Protein AF-A0A831LMF2-F1 (afdb_monomer_lite)

Structure (mmCIF, N/CA/C/O backbone):
data_AF-A0A831LMF2-F1
#
_entry.id   AF-A0A831LMF2-F1
#
loop_
_atom_site.group_PDB
_atom_site.id
_atom_site.type_symbol
_atom_site.label_atom_id
_atom_site.label_alt_id
_atom_site.label_comp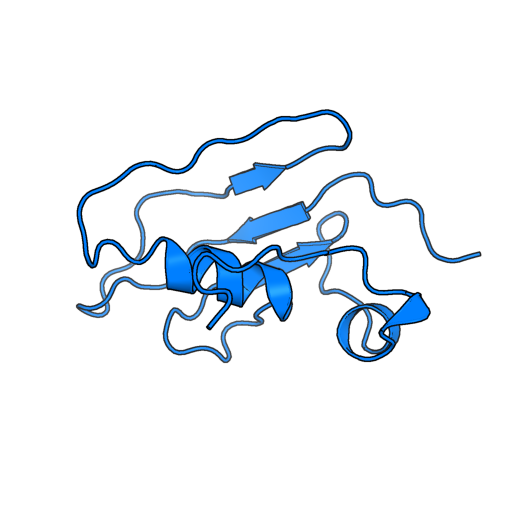_id
_atom_site.label_asym_id
_atom_site.label_entity_id
_atom_site.label_seq_id
_atom_site.pdbx_PDB_ins_code
_atom_site.Cartn_x
_atom_site.Cartn_y
_atom_site.Cartn_z
_atom_site.occupancy
_atom_site.B_iso_or_equiv
_atom_site.auth_seq_id
_atom_site.auth_comp_id
_atom_site.auth_asym_id
_atom_site.auth_atom_id
_atom_site.pdbx_PDB_model_num
ATOM 1 N N . MET A 1 1 ? -15.359 13.542 14.495 1.00 60.25 1 MET A N 1
ATOM 2 C CA . MET A 1 1 ? -14.900 12.142 14.548 1.00 60.25 1 MET A CA 1
ATOM 3 C C . MET A 1 1 ? -14.359 11.826 13.181 1.00 60.25 1 MET A C 1
ATOM 5 O O . MET A 1 1 ? -15.052 12.122 12.213 1.00 60.25 1 MET A O 1
ATOM 9 N N . ASP A 1 2 ? -13.133 11.325 13.107 1.00 69.56 2 ASP A N 1
ATOM 10 C CA . ASP A 1 2 ? -12.615 10.797 11.849 1.00 69.56 2 ASP A CA 1
ATOM 11 C C . ASP A 1 2 ? -13.468 9.579 11.441 1.00 69.56 2 ASP A C 1
ATOM 13 O O . ASP A 1 2 ? -13.965 8.868 12.323 1.00 69.56 2 ASP A O 1
ATOM 17 N N . PRO A 1 3 ? -13.741 9.387 10.141 1.00 76.50 3 PRO A N 1
ATOM 18 C CA . PRO A 1 3 ? -14.586 8.295 9.678 1.00 76.50 3 PRO A CA 1
ATOM 19 C C . PRO A 1 3 ? -13.963 6.942 10.037 1.00 76.50 3 PRO A C 1
ATOM 21 O O . PRO A 1 3 ? -12.752 6.755 9.937 1.00 76.50 3 PRO A O 1
ATOM 24 N N . GLU A 1 4 ? -14.805 5.992 10.442 1.00 90.94 4 GLU A N 1
ATOM 25 C CA . GLU A 1 4 ? -14.380 4.612 10.671 1.00 90.94 4 GLU A CA 1
ATOM 26 C C . GLU A 1 4 ? -13.861 4.002 9.364 1.00 90.94 4 GLU A C 1
ATOM 28 O O . GLU A 1 4 ? -14.496 4.124 8.314 1.00 90.94 4 GLU A O 1
ATOM 33 N N . ILE A 1 5 ? -12.702 3.347 9.419 1.00 92.62 5 ILE A N 1
ATOM 34 C CA . ILE A 1 5 ? -12.111 2.675 8.259 1.00 92.62 5 ILE A CA 1
ATOM 35 C C . ILE A 1 5 ? -12.618 1.239 8.221 1.00 92.62 5 ILE A C 1
ATOM 37 O O . ILE A 1 5 ? -12.320 0.444 9.110 1.00 92.62 5 ILE A O 1
ATOM 41 N N . THR A 1 6 ? -13.363 0.909 7.173 1.00 96.19 6 THR A N 1
ATOM 42 C CA . THR A 1 6 ? -13.958 -0.411 6.944 1.00 96.19 6 THR A CA 1
ATOM 43 C C . THR A 1 6 ? -13.208 -1.206 5.881 1.00 96.19 6 THR A C 1
ATOM 45 O O . THR A 1 6 ? -13.255 -2.436 5.898 1.00 96.19 6 THR A O 1
ATOM 48 N N . GLU A 1 7 ? -12.484 -0.532 4.983 1.00 96.25 7 GLU A N 1
ATOM 49 C CA . GLU A 1 7 ? -11.589 -1.175 4.022 1.00 96.25 7 GLU A CA 1
ATOM 50 C C . GLU A 1 7 ? -10.504 -0.236 3.477 1.00 96.25 7 GLU A C 1
ATOM 52 O O . GLU A 1 7 ? -10.706 0.970 3.317 1.00 96.25 7 GLU A O 1
ATOM 57 N N . ILE A 1 8 ? -9.359 -0.826 3.128 1.00 96.94 8 ILE A N 1
ATOM 58 C CA . ILE A 1 8 ? -8.338 -0.233 2.261 1.00 96.94 8 ILE A CA 1
ATOM 59 C C . ILE A 1 8 ? -8.311 -1.042 0.967 1.00 96.94 8 ILE A C 1
ATOM 61 O O . ILE A 1 8 ? -8.164 -2.265 1.002 1.00 96.94 8 ILE A O 1
ATOM 65 N N . THR A 1 9 ? -8.430 -0.364 -0.171 1.00 98.19 9 THR A N 1
ATOM 66 C CA . THR A 1 9 ? -8.410 -1.005 -1.490 1.00 98.19 9 THR A CA 1
ATOM 67 C C . THR A 1 9 ? -7.221 -0.513 -2.300 1.00 98.19 9 THR A C 1
ATOM 69 O O . THR A 1 9 ? -7.047 0.689 -2.465 1.00 98.19 9 THR A O 1
ATOM 72 N N . VAL A 1 10 ? -6.429 -1.433 -2.851 1.00 98.19 10 VAL A N 1
ATOM 73 C CA . VAL A 1 10 ? -5.376 -1.133 -3.827 1.00 98.19 10 VAL A CA 1
ATOM 74 C C . VAL A 1 10 ? -5.862 -1.522 -5.218 1.00 98.19 10 VAL A C 1
ATOM 76 O O . VAL A 1 10 ? -6.215 -2.679 -5.461 1.00 98.19 10 VAL A O 1
ATOM 79 N N . LEU A 1 11 ? -5.871 -0.556 -6.129 1.00 98.50 11 LEU A N 1
ATOM 80 C CA . LEU A 1 11 ? -6.156 -0.743 -7.547 1.00 98.50 11 LEU A CA 1
ATOM 81 C C . LEU A 1 11 ? -4.853 -0.967 -8.333 1.00 98.50 11 LEU A C 1
ATOM 83 O O . LEU A 1 11 ? -3.811 -0.419 -7.953 1.00 98.50 11 LEU A O 1
ATOM 87 N N . PRO A 1 12 ? -4.898 -1.771 -9.411 1.00 97.81 12 PRO A N 1
ATOM 88 C CA . PRO A 1 12 ? -3.724 -2.091 -10.208 1.00 97.81 12 PRO A CA 1
ATOM 89 C C . PRO A 1 12 ? -3.177 -0.860 -10.915 1.00 97.81 12 PRO A C 1
ATOM 91 O O . PRO A 1 12 ? -3.924 -0.001 -11.379 1.00 97.81 12 PRO A O 1
ATOM 94 N N . GLY A 1 13 ? -1.858 -0.830 -11.046 1.00 97.31 13 GLY A N 1
ATOM 95 C CA . GLY A 1 13 ? -1.147 0.118 -11.883 1.00 97.31 13 GLY A CA 1
ATOM 96 C C . GLY A 1 13 ? -0.403 -0.624 -12.985 1.00 97.31 13 GLY A C 1
ATOM 97 O O . GLY A 1 13 ? -0.978 -1.386 -13.770 1.00 97.31 13 GLY A O 1
ATOM 98 N N . ARG A 1 14 ? 0.907 -0.408 -13.034 1.00 96.06 14 ARG A N 1
ATOM 99 C CA . ARG A 1 14 ? 1.836 -0.994 -13.992 1.00 96.06 14 ARG A CA 1
ATOM 100 C C . ARG A 1 14 ? 3.019 -1.639 -13.288 1.00 96.06 14 ARG A C 1
ATOM 102 O O . ARG A 1 14 ? 3.484 -1.190 -12.240 1.00 96.06 14 ARG A O 1
ATOM 109 N N . ASP A 1 15 ? 3.536 -2.687 -13.910 1.00 93.25 15 ASP A N 1
ATOM 110 C CA . ASP A 1 15 ? 4.778 -3.323 -13.507 1.00 93.25 15 ASP A CA 1
ATOM 111 C C . ASP A 1 15 ? 6.008 -2.512 -13.960 1.00 93.25 15 ASP A C 1
ATOM 113 O O . ASP A 1 15 ? 5.918 -1.495 -14.651 1.00 93.25 15 ASP A O 1
ATOM 117 N N . LYS A 1 16 ? 7.204 -2.996 -13.607 1.00 89.31 16 LYS A N 1
ATOM 118 C CA . LYS A 1 16 ? 8.480 -2.363 -13.989 1.00 89.31 16 LYS A CA 1
ATOM 119 C C . LYS A 1 16 ? 8.726 -2.280 -15.506 1.00 89.31 16 LYS A C 1
ATOM 121 O O . LYS A 1 16 ? 9.653 -1.593 -15.921 1.00 89.31 16 LYS A O 1
ATOM 126 N N . ASN A 1 17 ? 7.963 -3.020 -16.312 1.00 92.38 17 ASN A N 1
ATOM 127 C CA . ASN A 1 17 ? 8.043 -3.029 -17.770 1.00 92.38 17 ASN A CA 1
ATOM 128 C C . ASN A 1 17 ? 6.940 -2.158 -18.403 1.00 92.38 17 ASN A C 1
ATOM 130 O O . ASN A 1 17 ? 6.821 -2.119 -19.626 1.00 92.38 17 ASN A O 1
ATOM 134 N N . GLY A 1 18 ? 6.120 -1.479 -17.592 1.00 92.25 18 GLY A N 1
ATOM 135 C CA . GLY A 1 18 ? 5.002 -0.653 -18.042 1.00 92.25 18 GLY A CA 1
ATOM 136 C C . GLY A 1 18 ? 3.739 -1.440 -18.412 1.00 92.25 18 GLY A C 1
ATOM 137 O O . GLY A 1 18 ? 2.761 -0.832 -18.863 1.00 92.25 18 GLY A O 1
ATOM 138 N N . MET A 1 19 ? 3.732 -2.763 -18.221 1.00 95.25 19 MET A N 1
ATOM 139 C CA . MET A 1 19 ? 2.556 -3.601 -18.460 1.00 95.25 19 MET A CA 1
ATOM 140 C C . MET A 1 19 ? 1.566 -3.455 -17.311 1.00 95.25 19 MET A C 1
ATOM 142 O O . MET A 1 19 ? 1.972 -3.311 -16.162 1.00 95.25 19 MET A O 1
ATOM 146 N N . GLN A 1 20 ? 0.271 -3.507 -17.615 1.00 95.50 20 GLN A N 1
ATOM 147 C CA . GLN A 1 20 ? -0.764 -3.470 -16.585 1.00 95.50 20 GLN A CA 1
ATOM 148 C C . GLN A 1 20 ? -0.630 -4.677 -15.651 1.00 95.50 20 GLN A C 1
ATOM 150 O O . GLN A 1 20 ? -0.361 -5.795 -16.097 1.00 95.50 20 GLN A O 1
ATOM 155 N N . GLU A 1 21 ? -0.813 -4.449 -14.355 1.00 96.06 21 GLU A N 1
ATOM 156 C CA . GLU A 1 21 ? -0.846 -5.539 -13.383 1.00 96.06 21 GLU A CA 1
ATOM 157 C C . GLU A 1 21 ? -2.081 -6.426 -13.577 1.00 96.06 21 GLU A C 1
ATOM 159 O O . GLU A 1 21 ? -3.123 -5.982 -14.050 1.00 96.06 21 GLU A O 1
ATOM 164 N N . THR A 1 22 ? -1.967 -7.704 -13.219 1.00 94.00 22 THR A N 1
ATOM 165 C CA . THR A 1 22 ? -2.967 -8.726 -13.568 1.00 94.00 22 THR A CA 1
ATOM 166 C C . THR A 1 22 ? -4.071 -8.920 -12.530 1.00 94.00 22 THR A C 1
ATOM 168 O O . THR A 1 22 ? -4.937 -9.769 -12.729 1.00 94.00 22 THR A O 1
ATOM 171 N N . PHE A 1 23 ? -4.032 -8.199 -11.408 1.00 94.50 23 PHE A N 1
ATOM 172 C CA . PHE A 1 23 ? -5.070 -8.275 -10.382 1.00 94.50 23 PHE A CA 1
ATOM 173 C C . PHE A 1 23 ? -6.110 -7.170 -10.582 1.00 94.50 23 PHE A C 1
ATOM 175 O O . PHE A 1 23 ? -5.763 -6.061 -10.970 1.00 94.50 23 PHE A O 1
ATOM 182 N N . ASP A 1 24 ? -7.372 -7.450 -10.256 1.00 96.56 24 ASP A N 1
ATOM 183 C CA . ASP A 1 24 ? -8.445 -6.456 -10.393 1.00 96.56 24 ASP A CA 1
ATOM 184 C C . ASP A 1 24 ? -8.438 -5.430 -9.251 1.00 96.56 24 ASP A C 1
ATOM 186 O O . ASP A 1 24 ? -8.596 -4.231 -9.472 1.00 96.56 24 ASP A O 1
ATOM 190 N N . ARG A 1 25 ? -8.303 -5.909 -8.008 1.00 97.44 25 ARG A N 1
ATOM 191 C CA . ARG A 1 25 ? -8.151 -5.106 -6.784 1.00 97.44 25 ARG A CA 1
ATOM 192 C C . ARG A 1 25 ? -7.675 -5.976 -5.624 1.00 97.44 25 ARG A C 1
ATOM 194 O O . ARG A 1 25 ? -8.008 -7.158 -5.564 1.00 97.44 25 ARG A O 1
ATOM 201 N N . ILE A 1 26 ? -6.961 -5.380 -4.677 1.00 97.56 26 ILE A N 1
ATOM 202 C CA . ILE A 1 26 ? -6.644 -5.989 -3.379 1.00 97.56 26 ILE A CA 1
ATOM 203 C C . ILE A 1 26 ? -7.449 -5.235 -2.327 1.00 97.56 26 ILE A C 1
ATOM 205 O O . ILE A 1 26 ? -7.259 -4.034 -2.176 1.00 97.56 26 ILE A O 1
ATOM 209 N N . VAL A 1 27 ? -8.345 -5.921 -1.619 1.00 97.69 27 VAL A N 1
ATOM 210 C CA . VAL A 1 27 ? -9.170 -5.329 -0.554 1.00 97.69 27 VAL A CA 1
ATOM 211 C C . VAL A 1 27 ? -8.702 -5.885 0.782 1.00 97.69 27 VAL A C 1
ATOM 213 O O . VAL A 1 27 ? -8.552 -7.097 0.913 1.00 97.69 27 VAL A O 1
ATOM 216 N N . ILE A 1 28 ? -8.463 -4.999 1.745 1.00 96.50 28 ILE A N 1
ATOM 217 C CA . ILE A 1 28 ? -8.010 -5.327 3.097 1.00 96.50 28 ILE A CA 1
ATOM 218 C C . ILE A 1 28 ? -9.025 -4.753 4.080 1.00 96.50 28 ILE A C 1
ATOM 220 O O . ILE A 1 28 ? -9.268 -3.544 4.080 1.00 96.50 28 ILE A O 1
ATOM 224 N N . ARG A 1 29 ? -9.608 -5.603 4.925 1.00 96.94 29 ARG A N 1
ATOM 225 C CA . ARG A 1 29 ? -10.599 -5.213 5.938 1.00 96.94 29 ARG A CA 1
ATOM 226 C C . ARG A 1 29 ? -10.040 -5.303 7.360 1.00 96.94 29 ARG A C 1
ATOM 228 O O . ARG A 1 29 ? -9.117 -6.082 7.610 1.00 96.94 29 ARG A O 1
ATOM 235 N N . PRO A 1 30 ? -10.596 -4.545 8.323 1.00 96.00 30 PRO A N 1
ATOM 236 C CA . PRO A 1 30 ? -10.232 -4.663 9.729 1.00 96.00 30 PRO A CA 1
ATOM 237 C C . PRO A 1 30 ? -10.271 -6.116 10.223 1.00 96.00 30 PRO A C 1
ATOM 239 O O . PRO A 1 30 ? -11.254 -6.828 10.027 1.00 96.00 30 PRO A O 1
ATOM 242 N N . GLY A 1 31 ? -9.188 -6.551 10.872 1.00 96.06 31 GLY A N 1
ATOM 243 C CA . GLY A 1 31 ? -9.026 -7.916 11.383 1.00 96.06 31 GLY A CA 1
ATOM 244 C C . GLY A 1 31 ? -8.453 -8.925 10.380 1.00 96.06 31 GLY A C 1
ATOM 245 O O . GLY A 1 31 ? -8.082 -10.025 10.789 1.00 96.06 31 GLY A O 1
ATOM 246 N N . GLU A 1 32 ? -8.321 -8.574 9.098 1.00 96.62 32 GLU A N 1
ATOM 247 C CA . GLU A 1 32 ? -7.674 -9.442 8.114 1.00 96.62 32 GLU A CA 1
ATOM 248 C C . GLU A 1 32 ? -6.145 -9.387 8.225 1.00 96.62 32 GLU A C 1
ATOM 250 O O . GLU A 1 32 ? -5.541 -8.353 8.509 1.00 96.62 32 GLU A O 1
ATOM 255 N N . THR A 1 33 ? -5.500 -10.525 7.968 1.00 95.19 33 THR A N 1
ATOM 256 C CA . THR A 1 33 ? -4.046 -10.609 7.803 1.00 95.19 33 THR A CA 1
ATOM 257 C C . THR A 1 33 ? -3.741 -11.060 6.384 1.00 95.19 33 THR A C 1
ATOM 259 O O . THR A 1 33 ? -4.086 -12.175 5.995 1.00 95.19 33 THR A O 1
ATOM 262 N N . LEU A 1 34 ? -3.078 -10.197 5.617 1.00 93.81 34 LEU A N 1
ATOM 263 C CA . LEU A 1 34 ? -2.663 -10.467 4.244 1.00 93.81 34 LEU A CA 1
ATOM 264 C C . LEU A 1 34 ? -1.151 -10.715 4.190 1.00 93.81 34 LEU A C 1
ATOM 266 O O . LEU A 1 34 ? -0.373 -9.996 4.815 1.00 93.81 34 LEU A O 1
ATOM 270 N N . SER A 1 35 ? -0.724 -11.701 3.399 1.00 94.56 35 SER A N 1
ATOM 271 C CA . SER A 1 35 ? 0.690 -11.930 3.090 1.00 94.56 35 SER A CA 1
ATOM 272 C C . SER A 1 35 ? 0.943 -11.759 1.596 1.00 94.56 35 SER A C 1
ATOM 274 O O . SER A 1 35 ? 0.230 -12.325 0.771 1.00 94.56 35 SER A O 1
ATOM 276 N N . ILE A 1 36 ? 1.976 -10.990 1.249 1.00 92.06 36 ILE A N 1
ATOM 277 C CA . ILE A 1 36 ? 2.406 -10.764 -0.133 1.00 92.06 36 ILE A CA 1
ATOM 278 C C . ILE A 1 36 ? 3.741 -11.479 -0.343 1.00 92.06 36 ILE A C 1
ATOM 280 O O . ILE A 1 36 ? 4.747 -11.151 0.291 1.00 92.06 36 ILE A O 1
ATOM 284 N N . VAL A 1 37 ? 3.766 -12.435 -1.270 1.00 94.25 37 VAL A N 1
ATOM 285 C CA . VAL A 1 37 ? 4.948 -13.245 -1.592 1.00 94.25 37 VAL A CA 1
ATOM 286 C C . VAL A 1 37 ? 5.375 -13.048 -3.042 1.00 94.25 37 VAL A C 1
ATOM 288 O O . VAL A 1 37 ? 4.570 -12.750 -3.916 1.00 94.25 37 VAL A O 1
ATOM 291 N N . GLY A 1 38 ? 6.670 -13.204 -3.308 1.00 92.25 38 GLY A N 1
ATOM 292 C CA . GLY A 1 38 ? 7.221 -13.084 -4.656 1.00 92.25 38 GLY A CA 1
ATOM 293 C C . GLY A 1 38 ? 8.743 -12.939 -4.656 1.00 92.25 38 GLY A C 1
ATOM 294 O O . GLY A 1 38 ? 9.325 -12.595 -3.620 1.00 92.25 38 GLY A O 1
ATOM 295 N N . PRO A 1 39 ? 9.411 -13.146 -5.803 1.00 94.56 39 PRO A N 1
ATOM 296 C CA . PRO A 1 39 ? 10.870 -13.081 -5.917 1.00 94.56 39 PRO A CA 1
ATOM 297 C C . PRO A 1 39 ? 11.418 -11.672 -5.642 1.00 94.56 39 PRO A C 1
ATOM 299 O O . PRO A 1 39 ? 10.671 -10.689 -5.584 1.00 94.56 39 PRO A O 1
ATOM 302 N N . THR A 1 40 ? 12.730 -11.534 -5.467 1.00 91.19 40 THR A N 1
ATOM 303 C CA . THR A 1 40 ? 13.384 -10.217 -5.374 1.00 91.19 40 THR A CA 1
ATOM 304 C C . THR A 1 40 ? 13.090 -9.381 -6.624 1.00 91.19 40 THR A C 1
ATOM 306 O O . THR A 1 40 ? 13.104 -9.895 -7.738 1.00 91.19 40 THR A O 1
ATOM 309 N N . GLY A 1 41 ? 12.779 -8.093 -6.444 1.00 89.00 41 GLY A N 1
ATOM 310 C CA . GLY A 1 41 ? 12.464 -7.185 -7.556 1.00 89.00 41 GLY A CA 1
ATOM 311 C C . GLY A 1 41 ? 11.055 -7.324 -8.154 1.00 89.00 41 GLY A C 1
ATOM 312 O O . GLY A 1 41 ? 10.773 -6.686 -9.161 1.00 89.00 41 GLY A O 1
ATOM 313 N N . SER A 1 42 ? 10.162 -8.109 -7.542 1.00 90.81 42 SER A N 1
ATOM 314 C CA . SER A 1 42 ? 8.742 -8.231 -7.947 1.00 90.81 42 SER A CA 1
ATOM 315 C C . SER A 1 42 ? 7.866 -7.018 -7.606 1.00 90.81 42 SER A C 1
ATOM 317 O O . SER A 1 42 ? 6.690 -7.013 -7.938 1.00 90.81 42 SER A O 1
ATOM 319 N N . GLY A 1 43 ? 8.406 -6.002 -6.926 1.00 92.19 43 GLY A N 1
ATOM 320 C CA . GLY A 1 43 ? 7.651 -4.796 -6.570 1.00 92.19 43 GLY A CA 1
ATOM 321 C C . GLY A 1 43 ? 6.948 -4.832 -5.208 1.00 92.19 43 GLY A C 1
ATOM 322 O O . GLY A 1 43 ? 6.224 -3.896 -4.900 1.00 92.19 43 GLY A O 1
ATOM 323 N N . LYS A 1 44 ? 7.197 -5.838 -4.353 1.00 94.62 44 LYS A N 1
ATOM 324 C CA . LYS A 1 44 ? 6.618 -5.919 -2.990 1.00 94.62 44 LYS A CA 1
ATOM 325 C C . LYS A 1 44 ? 6.849 -4.654 -2.153 1.00 94.62 44 LYS A C 1
ATOM 327 O O . LYS A 1 44 ? 5.911 -4.121 -1.580 1.00 94.62 44 LYS A O 1
ATOM 332 N N . SER A 1 45 ? 8.088 -4.157 -2.105 1.00 92.75 45 SER A N 1
ATOM 333 C CA . SER A 1 45 ? 8.413 -2.928 -1.366 1.00 92.75 45 SER A CA 1
ATOM 334 C C . SER A 1 45 ? 7.740 -1.697 -1.972 1.00 92.75 45 SER A C 1
ATOM 336 O O . SER A 1 45 ? 7.327 -0.817 -1.230 1.00 92.75 45 SER A O 1
ATOM 338 N N . ALA A 1 46 ? 7.586 -1.656 -3.301 1.00 94.75 46 ALA A N 1
ATOM 339 C CA . ALA A 1 46 ? 6.865 -0.578 -3.973 1.00 94.75 46 ALA A CA 1
ATOM 340 C C . ALA A 1 46 ? 5.370 -0.608 -3.622 1.00 94.75 46 ALA A C 1
ATOM 342 O O . ALA A 1 46 ? 4.814 0.428 -3.303 1.00 94.75 46 ALA A O 1
ATOM 343 N N . LEU A 1 47 ? 4.751 -1.794 -3.583 1.00 95.25 47 LEU A N 1
ATOM 344 C CA . LEU A 1 47 ? 3.361 -1.961 -3.148 1.00 95.25 47 LEU A CA 1
ATOM 345 C C . LEU A 1 47 ? 3.145 -1.482 -1.703 1.00 95.25 47 LEU A C 1
ATOM 347 O O . LEU A 1 47 ? 2.177 -0.783 -1.431 1.00 95.25 47 LEU A O 1
ATOM 351 N N . ILE A 1 48 ? 4.059 -1.816 -0.785 1.00 94.75 48 ILE A N 1
ATOM 352 C CA . ILE A 1 48 ? 4.002 -1.328 0.603 1.00 94.75 48 ILE A CA 1
ATOM 353 C C . ILE A 1 48 ? 4.133 0.203 0.653 1.00 94.75 48 ILE A C 1
ATOM 355 O O . ILE A 1 48 ? 3.374 0.849 1.370 1.00 94.75 48 ILE A O 1
ATOM 359 N N . GLY A 1 49 ? 5.054 0.782 -0.125 1.00 94.44 49 GLY A N 1
ATOM 360 C CA . GLY A 1 49 ? 5.229 2.235 -0.212 1.00 94.44 49 GLY A CA 1
ATOM 361 C C . GLY A 1 49 ? 4.010 2.954 -0.793 1.00 94.44 49 GLY A C 1
ATOM 362 O O . GLY A 1 49 ? 3.600 3.976 -0.253 1.00 94.44 49 GLY A O 1
ATOM 363 N N . ASP A 1 50 ? 3.383 2.394 -1.834 1.00 96.31 50 ASP A N 1
ATOM 364 C CA . ASP A 1 50 ? 2.154 2.938 -2.424 1.00 96.31 50 ASP A CA 1
ATOM 365 C C . ASP A 1 50 ? 1.015 2.988 -1.386 1.00 96.31 50 ASP A C 1
ATOM 367 O O . ASP A 1 50 ? 0.303 3.988 -1.300 1.00 96.31 50 ASP A O 1
ATOM 371 N N . ILE A 1 51 ? 0.870 1.943 -0.555 1.00 95.56 51 ILE A N 1
ATOM 372 C CA . ILE A 1 51 ? -0.097 1.909 0.559 1.00 95.56 51 ILE A CA 1
ATOM 373 C C . ILE A 1 51 ? 0.245 2.962 1.616 1.00 95.56 51 ILE A C 1
ATOM 375 O O . ILE A 1 51 ? -0.644 3.671 2.082 1.00 95.56 51 ILE A O 1
ATOM 379 N N . GLU A 1 52 ? 1.521 3.087 1.986 1.00 93.31 52 GLU A N 1
ATOM 380 C CA . GLU A 1 52 ? 1.970 4.042 3.000 1.00 93.31 52 GLU A CA 1
ATOM 381 C C . GLU A 1 52 ? 1.624 5.485 2.630 1.00 93.31 52 GLU A C 1
ATOM 383 O O . GLU A 1 52 ? 1.218 6.255 3.499 1.00 93.31 52 GLU A O 1
ATOM 388 N N . ILE A 1 53 ? 1.796 5.879 1.370 1.00 93.19 53 ILE A N 1
ATOM 389 C CA . ILE A 1 53 ? 1.568 7.265 0.938 1.00 93.19 53 ILE A CA 1
ATOM 390 C C . ILE A 1 53 ? 0.173 7.506 0.361 1.00 93.19 53 ILE A C 1
ATOM 392 O O . ILE A 1 53 ? -0.116 8.628 -0.042 1.00 93.19 53 ILE A O 1
ATOM 396 N N . PHE A 1 54 ? -0.682 6.480 0.336 1.00 95.69 54 PHE A N 1
ATOM 397 C CA . PHE A 1 54 ? -1.968 6.500 -0.357 1.00 95.69 54 PHE A CA 1
ATOM 398 C C . PHE A 1 54 ? -1.844 6.940 -1.820 1.00 95.69 54 PHE A C 1
ATOM 400 O O . PHE A 1 54 ? -2.450 7.937 -2.212 1.00 95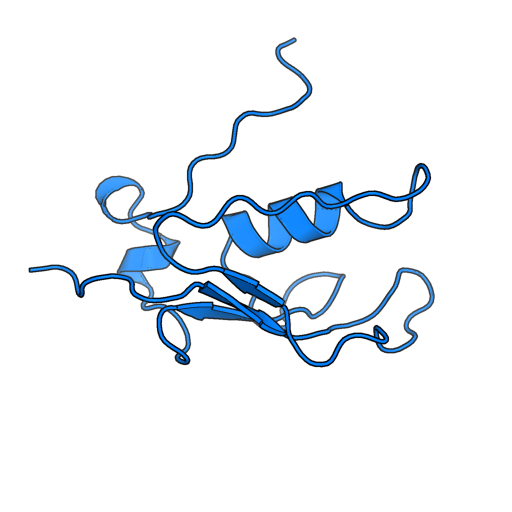.69 54 PHE A O 1
ATOM 407 N N . ALA A 1 55 ? -1.043 6.211 -2.604 1.00 96.94 55 ALA A N 1
ATOM 408 C CA . ALA A 1 55 ? -0.771 6.507 -4.013 1.00 96.94 55 ALA A CA 1
ATOM 409 C C . ALA A 1 55 ? -2.047 6.822 -4.816 1.00 96.94 55 ALA A C 1
ATOM 411 O O . ALA A 1 55 ? -3.097 6.209 -4.590 1.00 96.94 55 ALA A O 1
ATOM 412 N N . ARG A 1 56 ? -1.951 7.768 -5.758 1.00 96.50 56 ARG A N 1
ATOM 413 C CA . ARG A 1 56 ? -3.072 8.258 -6.582 1.00 96.50 56 ARG A CA 1
ATOM 414 C C . ARG A 1 56 ? -2.670 8.403 -8.045 1.00 9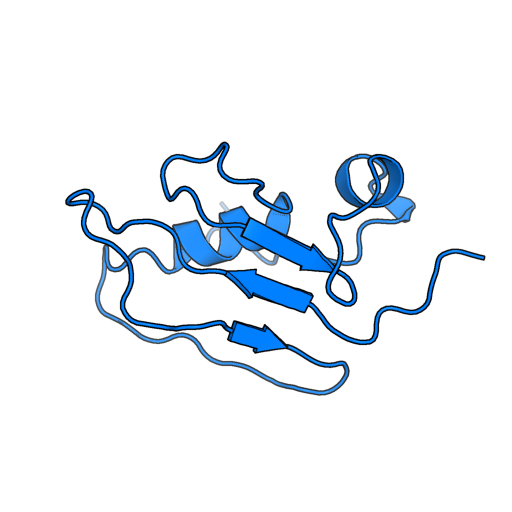6.50 56 ARG A C 1
ATOM 416 O O . ARG A 1 56 ? -2.710 9.498 -8.598 1.00 96.50 56 ARG A O 1
ATOM 423 N N . GLU A 1 57 ? -2.239 7.301 -8.656 1.00 96.31 57 GLU A N 1
ATOM 424 C CA . GLU A 1 57 ? -1.717 7.270 -10.037 1.00 96.31 57 GLU A CA 1
ATOM 425 C C . GLU A 1 57 ? -0.482 8.170 -10.264 1.00 96.31 57 GLU A C 1
ATOM 427 O O . GLU A 1 57 ? -0.045 8.373 -11.395 1.00 96.31 57 GLU A O 1
ATOM 432 N N . ASP A 1 58 ? 0.108 8.689 -9.188 1.00 95.00 58 ASP A N 1
ATOM 433 C CA . ASP A 1 58 ? 1.172 9.695 -9.175 1.00 95.00 58 ASP A CA 1
ATOM 434 C C . ASP A 1 58 ? 2.544 9.117 -8.792 1.00 95.00 58 ASP A C 1
ATOM 436 O O . ASP A 1 58 ? 3.543 9.837 -8.718 1.00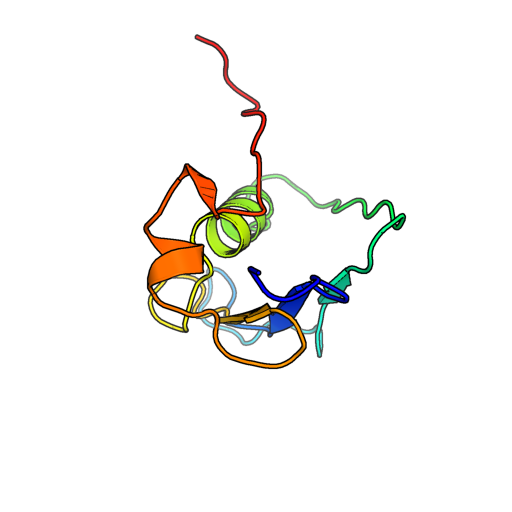 95.00 58 ASP A O 1
ATOM 440 N N . THR A 1 59 ? 2.616 7.801 -8.591 1.00 95.94 59 THR A N 1
ATOM 441 C CA . THR A 1 59 ? 3.856 7.062 -8.339 1.00 95.94 59 THR A CA 1
ATOM 442 C C . THR A 1 59 ? 4.344 6.358 -9.605 1.00 95.94 59 THR A C 1
ATOM 444 O O . THR A 1 59 ? 3.625 6.220 -10.593 1.00 95.94 59 THR A O 1
ATOM 447 N N . ALA A 1 60 ? 5.578 5.845 -9.583 1.00 94.56 60 ALA A N 1
ATOM 448 C CA . ALA A 1 60 ? 6.130 5.090 -10.712 1.00 94.56 60 ALA A CA 1
ATOM 449 C C . ALA A 1 60 ? 5.337 3.808 -11.044 1.00 94.56 60 ALA A C 1
ATOM 451 O O . ALA A 1 60 ? 5.439 3.302 -12.160 1.00 94.56 60 ALA A O 1
ATOM 452 N N . THR A 1 61 ? 4.576 3.271 -10.085 1.00 97.00 61 THR A N 1
ATOM 453 C CA . THR A 1 61 ? 3.712 2.103 -10.298 1.00 97.00 61 THR A CA 1
ATOM 454 C C . THR A 1 61 ? 2.365 2.519 -10.877 1.00 97.00 61 THR A C 1
ATOM 456 O O . THR A 1 61 ? 1.716 1.705 -11.519 1.00 97.00 61 THR A O 1
ATOM 459 N N . GLY A 1 62 ? 1.930 3.767 -10.676 1.00 97.50 62 GLY A N 1
ATOM 460 C CA . GLY A 1 62 ? 0.611 4.237 -11.092 1.00 97.50 62 GLY A CA 1
ATOM 461 C C . GLY A 1 62 ? -0.548 3.530 -10.381 1.00 97.50 62 GLY A C 1
ATOM 462 O O . GLY A 1 62 ? -1.651 3.514 -10.916 1.00 97.50 62 GLY A O 1
ATOM 463 N N . ARG A 1 63 ? -0.309 2.898 -9.222 1.00 98.31 63 ARG A N 1
ATOM 464 C CA . ARG A 1 63 ? -1.377 2.304 -8.404 1.00 98.31 63 ARG A CA 1
ATOM 465 C C . ARG A 1 63 ? -2.207 3.386 -7.721 1.00 98.31 63 ARG A C 1
ATOM 467 O O . ARG A 1 63 ? -1.738 4.505 -7.502 1.00 98.31 63 ARG A O 1
ATOM 474 N N . THR A 1 64 ? -3.409 2.998 -7.308 1.00 98.44 64 THR A N 1
ATOM 475 C CA . THR A 1 64 ? -4.315 3.857 -6.540 1.00 98.44 64 THR A CA 1
ATOM 476 C C . THR A 1 64 ? -4.735 3.171 -5.254 1.00 98.44 64 THR A C 1
ATOM 478 O O . THR A 1 64 ? -5.123 2.003 -5.275 1.00 98.44 64 THR A O 1
ATOM 481 N N . VAL A 1 65 ? -4.680 3.893 -4.138 1.00 98.12 65 VAL A N 1
ATOM 482 C CA . VAL A 1 65 ? -5.087 3.399 -2.822 1.00 98.12 65 VAL A CA 1
ATOM 483 C C . VAL A 1 65 ? -6.29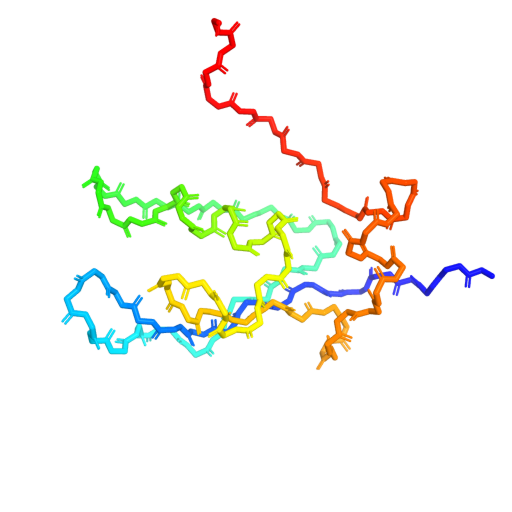3 4.186 -2.333 1.00 98.12 65 VAL A C 1
ATOM 485 O O . VAL A 1 65 ? -6.246 5.404 -2.171 1.00 98.12 65 VAL A O 1
ATOM 488 N N . LEU A 1 66 ? -7.377 3.462 -2.084 1.00 97.69 66 LEU A N 1
ATOM 489 C CA . LEU A 1 66 ? -8.655 3.992 -1.638 1.00 97.69 66 LEU A CA 1
ATOM 490 C C . LEU A 1 66 ? -8.894 3.634 -0.173 1.00 97.69 66 LEU A C 1
ATOM 492 O O . LEU A 1 66 ? -8.501 2.558 0.286 1.00 97.69 66 LEU A O 1
ATOM 496 N N . VAL A 1 67 ? -9.601 4.512 0.531 1.00 95.81 67 VAL A N 1
ATOM 497 C CA . VAL A 1 67 ? -10.104 4.278 1.887 1.00 95.81 67 VAL A CA 1
ATOM 498 C C . VAL A 1 67 ? -11.621 4.284 1.811 1.00 95.81 67 VAL A C 1
ATOM 500 O O . VAL A 1 67 ? -12.214 5.255 1.348 1.00 95.81 67 VAL A O 1
ATOM 503 N N . ASN A 1 68 ? -12.248 3.187 2.231 1.00 96.00 68 ASN A N 1
ATOM 504 C CA . ASN A 1 68 ? -13.698 2.990 2.144 1.00 96.00 68 ASN A CA 1
ATOM 505 C C . ASN A 1 68 ? -14.259 3.200 0.721 1.00 96.00 68 ASN A C 1
ATOM 507 O O . ASN A 1 68 ? -15.336 3.766 0.547 1.00 96.00 68 ASN A O 1
ATOM 511 N N . GLY A 1 69 ? -13.506 2.775 -0.299 1.00 96.44 69 GLY A N 1
ATOM 512 C CA . GLY A 1 69 ? -13.892 2.885 -1.711 1.00 96.44 69 GLY A CA 1
ATOM 513 C C . GLY A 1 69 ? -13.686 4.262 -2.350 1.00 96.44 69 GLY A C 1
ATOM 514 O O . GLY A 1 69 ? -13.907 4.396 -3.549 1.00 96.44 69 GLY A O 1
ATOM 515 N N . GLU A 1 70 ? -13.214 5.255 -1.596 1.00 96.44 70 GLU A N 1
ATOM 516 C CA . GLU A 1 70 ? -13.037 6.633 -2.058 1.00 96.44 70 GLU A CA 1
ATOM 517 C C . GLU A 1 70 ? -11.572 7.077 -1.966 1.00 96.44 70 GLU A C 1
ATOM 519 O O . GLU A 1 70 ? -10.753 6.493 -1.248 1.00 96.44 70 GLU A O 1
ATOM 524 N N . MET A 1 71 ? -11.232 8.146 -2.690 1.00 95.94 71 MET A N 1
ATOM 525 C CA . MET A 1 71 ? -9.930 8.793 -2.529 1.00 95.94 71 MET A CA 1
ATOM 526 C C . MET A 1 71 ? -9.806 9.341 -1.099 1.00 95.94 71 MET A C 1
ATOM 528 O O . MET A 1 71 ? -10.719 10.032 -0.635 1.00 95.94 71 MET A O 1
ATOM 532 N N . PRO A 1 72 ? -8.695 9.075 -0.387 1.00 93.19 72 PRO A N 1
ATOM 533 C CA . PRO A 1 72 ? -8.554 9.543 0.984 1.00 93.19 72 PRO A CA 1
ATOM 534 C C . PRO A 1 72 ? -8.566 11.078 1.050 1.00 93.19 72 PRO A C 1
ATOM 536 O O . PRO A 1 72 ? -8.176 11.768 0.108 1.00 93.19 72 PRO A O 1
ATOM 539 N N . SER A 1 73 ? -8.996 11.651 2.169 1.00 91.81 73 SER A N 1
ATOM 540 C CA . SER A 1 73 ? -8.901 13.101 2.364 1.00 91.81 73 SER A CA 1
ATOM 541 C C . SER A 1 73 ? -7.439 13.538 2.523 1.00 91.81 73 SER A C 1
ATOM 543 O O . SER A 1 73 ? -6.586 12.748 2.923 1.00 91.81 73 SER A O 1
ATOM 545 N N . GLU A 1 74 ? -7.135 14.806 2.232 1.00 89.50 74 GLU A N 1
ATOM 546 C CA . GLU A 1 74 ? -5.787 15.367 2.442 1.00 89.50 74 GLU A CA 1
ATOM 547 C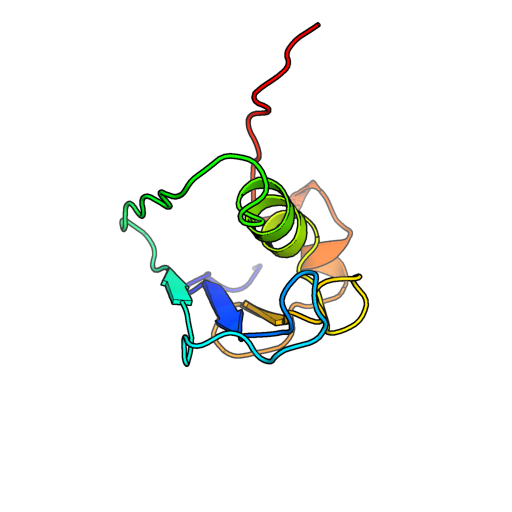 C . GLU A 1 74 ? -5.321 15.216 3.895 1.00 89.50 74 GLU A C 1
ATOM 549 O O . GLU A 1 74 ? -4.174 14.850 4.138 1.00 89.50 74 GLU A O 1
ATOM 554 N N . ASP A 1 75 ? -6.226 15.424 4.851 1.00 90.38 75 ASP A N 1
ATOM 555 C CA . ASP A 1 75 ? -5.979 15.216 6.277 1.00 90.38 75 ASP A CA 1
ATOM 556 C C . ASP A 1 75 ? -5.484 13.794 6.568 1.00 90.38 75 ASP A C 1
ATOM 558 O O . ASP A 1 75 ? -4.484 13.619 7.251 1.00 90.38 75 ASP A O 1
ATOM 562 N N . LEU A 1 76 ? -6.144 12.770 6.021 1.00 89.31 76 LEU A N 1
ATOM 563 C CA . LEU A 1 76 ? -5.797 11.371 6.280 1.00 89.31 76 LEU A CA 1
ATOM 564 C C . LEU A 1 76 ? -4.438 10.974 5.674 1.00 89.31 76 LEU A C 1
ATOM 566 O O . LEU A 1 76 ? -3.771 10.069 6.177 1.00 89.31 76 LEU A O 1
ATOM 570 N N . VAL A 1 77 ? -4.015 11.665 4.610 1.00 89.06 77 VAL A N 1
ATOM 571 C CA . VAL A 1 77 ? -2.717 11.451 3.955 1.00 89.06 77 VAL A CA 1
ATOM 572 C C . VAL A 1 77 ? -1.591 12.225 4.643 1.00 89.06 77 VAL A C 1
ATOM 574 O O . VAL A 1 77 ? -0.493 11.689 4.813 1.00 89.06 77 VAL A O 1
ATOM 577 N N . ARG A 1 78 ? -1.835 13.489 5.013 1.00 87.44 78 ARG A N 1
ATOM 578 C CA . ARG A 1 78 ? -0.790 14.429 5.450 1.00 87.44 78 ARG A CA 1
ATOM 579 C C . ARG A 1 78 ? -0.678 14.603 6.954 1.00 87.44 78 ARG A C 1
ATOM 581 O O . ARG A 1 78 ? 0.410 14.946 7.406 1.00 87.44 78 ARG A O 1
ATOM 588 N N . ASP A 1 79 ? -1.758 14.418 7.710 1.00 89.56 79 ASP A N 1
ATOM 589 C CA . ASP A 1 79 ? -1.742 14.532 9.167 1.00 89.56 79 ASP A CA 1
ATOM 590 C C . ASP A 1 79 ? -1.286 13.198 9.779 1.00 89.56 79 ASP A C 1
ATOM 592 O O . ASP A 1 79 ? -2.035 12.215 9.750 1.00 89.56 79 ASP A O 1
ATOM 596 N N . PRO A 1 80 ? -0.078 13.129 10.371 1.00 85.88 80 PRO A N 1
ATOM 597 C CA . PRO A 1 80 ? 0.422 11.891 10.957 1.00 85.88 80 PRO A CA 1
ATOM 598 C C . PRO A 1 80 ? -0.468 11.354 12.082 1.00 85.88 80 PRO A C 1
ATOM 600 O O . PRO A 1 80 ? -0.466 10.152 12.325 1.00 85.88 80 PRO A O 1
ATOM 603 N N . SER A 1 81 ? -1.234 12.217 12.761 1.00 87.12 81 SER A N 1
ATOM 604 C CA . SER A 1 81 ? -2.133 11.808 13.847 1.00 87.12 81 SER A CA 1
ATOM 605 C C . SER A 1 81 ? -3.397 11.100 13.356 1.00 87.12 81 SER A C 1
ATOM 607 O O . SER A 1 81 ? -4.006 10.346 14.113 1.00 87.12 81 SER A O 1
ATOM 609 N N . LYS A 1 82 ? -3.762 11.303 12.085 1.00 87.81 82 LYS A N 1
ATOM 610 C CA . LYS A 1 82 ? -4.935 10.697 11.440 1.00 87.81 82 LYS A CA 1
ATOM 611 C C . LYS A 1 82 ? -4.579 9.546 10.505 1.00 87.81 82 LYS A C 1
ATOM 613 O O . LYS A 1 82 ? -5.473 8.892 9.969 1.00 87.81 82 LYS A O 1
ATOM 618 N N . LYS A 1 83 ? -3.285 9.303 10.285 1.00 87.69 83 LYS A N 1
ATOM 619 C CA . LYS A 1 83 ? -2.806 8.309 9.331 1.00 87.69 83 LYS A CA 1
ATOM 620 C C . LYS A 1 83 ? -3.068 6.891 9.862 1.00 87.69 83 LYS A C 1
ATOM 622 O O . LYS A 1 83 ? -2.515 6.517 10.895 1.00 87.69 83 LYS A O 1
ATOM 627 N N . PRO A 1 84 ? -3.852 6.057 9.158 1.00 86.25 84 PRO A N 1
ATOM 628 C CA . PRO A 1 84 ? -4.235 4.729 9.641 1.00 86.25 84 PRO A CA 1
ATOM 629 C C . PRO A 1 84 ? -3.232 3.632 9.263 1.00 86.25 84 PRO A C 1
ATOM 631 O O . PRO A 1 84 ? -3.512 2.446 9.420 1.00 86.25 84 PRO A O 1
ATOM 634 N N . VAL A 1 85 ? -2.075 4.015 8.722 1.00 90.19 85 VAL A N 1
ATOM 635 C CA . VAL A 1 85 ? -1.033 3.094 8.270 1.00 90.19 85 VAL A CA 1
ATOM 636 C C . VAL A 1 85 ? 0.211 3.316 9.113 1.00 90.19 85 VAL A C 1
ATOM 638 O O . VAL A 1 85 ? 0.746 4.422 9.166 1.00 90.19 85 VAL A O 1
ATOM 641 N N . ALA A 1 86 ? 0.693 2.239 9.727 1.00 89.81 86 ALA A N 1
ATOM 642 C CA . ALA A 1 86 ? 1.997 2.177 10.365 1.00 89.81 86 ALA A CA 1
ATOM 643 C C . ALA A 1 86 ? 2.882 1.193 9.594 1.00 89.81 86 ALA A C 1
ATOM 645 O O . ALA A 1 86 ? 2.457 0.079 9.284 1.00 89.81 86 ALA A O 1
ATOM 646 N N . LEU A 1 87 ? 4.115 1.601 9.298 1.00 90.06 87 LEU A N 1
ATOM 647 C CA . LEU A 1 87 ? 5.097 0.773 8.607 1.00 90.06 87 LEU A CA 1
ATOM 648 C C . LEU A 1 87 ? 6.234 0.404 9.559 1.00 90.06 87 LEU A C 1
ATOM 650 O O . LEU A 1 87 ? 6.850 1.268 10.176 1.00 90.06 87 LEU A O 1
ATOM 654 N N . ILE A 1 88 ? 6.551 -0.886 9.623 1.00 89.31 88 ILE A N 1
ATOM 655 C CA . ILE A 1 88 ? 7.785 -1.381 10.233 1.00 89.31 88 ILE A CA 1
ATOM 656 C C . ILE A 1 88 ? 8.734 -1.730 9.090 1.00 89.31 88 ILE A C 1
ATOM 658 O O . ILE A 1 88 ? 8.448 -2.611 8.276 1.00 89.31 88 ILE A O 1
ATOM 662 N N . THR A 1 89 ? 9.848 -1.008 8.994 1.00 83.56 89 THR A N 1
ATOM 663 C CA . THR A 1 89 ? 10.807 -1.187 7.904 1.00 83.56 89 THR A CA 1
ATOM 664 C C . THR A 1 89 ? 11.624 -2.463 8.094 1.00 83.56 89 THR A C 1
ATOM 666 O O . THR A 1 89 ? 11.928 -2.889 9.207 1.00 83.56 89 THR A O 1
ATOM 669 N N . GLN A 1 90 ? 12.038 -3.069 6.979 1.00 73.25 90 GLN A N 1
ATOM 670 C CA . GLN A 1 90 ? 12.950 -4.216 7.003 1.00 73.25 90 GLN A CA 1
ATOM 671 C C . GLN A 1 90 ? 14.365 -3.829 7.477 1.00 73.25 90 GLN A C 1
ATOM 673 O O . GLN A 1 90 ? 15.103 -4.682 7.963 1.00 73.25 90 GLN A O 1
ATOM 678 N N . ASN A 1 91 ? 14.757 -2.560 7.315 1.00 69.69 91 ASN A N 1
ATOM 679 C CA . ASN A 1 91 ? 16.096 -2.072 7.632 1.00 69.69 91 ASN A CA 1
ATOM 680 C C . ASN A 1 91 ? 16.044 -1.090 8.810 1.00 69.69 91 ASN A C 1
ATOM 682 O O . ASN A 1 91 ? 15.412 -0.040 8.712 1.00 69.69 91 ASN A O 1
ATOM 686 N N . THR A 1 92 ? 16.707 -1.456 9.907 1.00 57.34 92 THR A N 1
ATOM 687 C CA . THR A 1 92 ? 16.756 -0.714 11.182 1.00 57.34 92 THR A CA 1
ATOM 688 C C . THR A 1 92 ? 18.134 -0.089 11.450 1.00 57.34 92 THR A C 1
ATOM 690 O O . THR A 1 92 ? 18.421 0.282 12.586 1.00 57.34 92 THR A O 1
ATOM 693 N N . LYS A 1 93 ? 19.009 -0.041 10.436 1.00 49.06 93 LYS A N 1
ATOM 694 C CA . LYS A 1 93 ? 20.363 0.523 10.538 1.00 49.06 93 LYS A CA 1
ATOM 695 C C . LYS A 1 93 ? 20.408 2.008 10.224 1.00 49.06 93 LYS A C 1
ATOM 697 O O . LYS A 1 93 ? 19.772 2.402 9.223 1.00 49.06 93 LYS A O 1
#

Secondary structure (DSSP, 8-state):
-PPP---EEEEP-B-TTSPBPS-S-EEE-TT--------TTSSHHHHHHHHHHT-BS-STT--EEEETTBPPPHHHHH-TTT-------S---

Foldseek 3Di:
DPDDFAKKKKAWFAAPVRHTDDDGIDIDGPPDDDDDDDDPRRCPVVVLVCQLQQPCLPDPRRMGMDTPNHRDDPCCRPPPVNPPDDDDDPDPD

Organism: NCBI:txid2201

InterPro domains:
  IPR003439 ABC transporter-like, ATP-binding domain [PF00005] (28-91)
  IPR027417 P-loop containing nucleoside triphosphate hydrolase [G3DSA:3.40.50.300] (24-93)
  IPR027417 P-loop containing nucleoside triphosphate hydrolase [SSF52540] (21-91)

pLDDT: mean 91.72, std 8.65, range [49.06, 98.5]

Radius of gyration: 13.6 Å; chains: 1; bounding box: 35×29×33 Å

Sequence (93 aa):
MDPEITEITVLPGRDKNGMQETFDRIVIRPGETLSIVGPTGSGKSALIGDIEIFAREDTATGRTVLVNGEMPSEDLVRDPSKKPVALITQNTK